Protein AF-A0A1A7ZE57-F1 (afdb_monomer_lite)

pLDDT: mean 94.06, std 9.49, range [44.88, 98.56]

Secondary structure (DSSP, 8-state):
-HHHHHHHHHHHHHHHHHHHHHHHHHHHHHHHHHHHHHHHHHHHHHHHHHHHHHHHHHHHHHHHHHHHHHHHHHHHTTS-TTSHHHHHHHSSTT-

Radius of gyration: 37.64 Å; chains: 1; bounding box: 74×15×98 Å

Foldseek 3Di:
DVVVVVVVVVVVVVVVVVVVVVVVVVVVVVVVVVVVVVVVVVVVVVVVVVVVVVVVVVVVVVVVVVVVLVVQQVVLVPDDCVDPVSCVSCVVSVD

Sequence (95 aa):
LEELKKTKSEAEKSFNEADKNLQACNAEKVNNENRKSELEETINKLKTDHEEAKNKAQENINVLKQQILERDKAICAYADMTKEEARKLCGEAAK

Organism: Nothobranchius furzeri (NCBI:txid105023)

Structure (mmCIF, N/CA/C/O backbone):
data_AF-A0A1A7ZE57-F1
#
_entry.id   AF-A0A1A7ZE57-F1
#
loop_
_atom_site.group_PDB
_atom_site.id
_atom_site.type_symbol
_atom_site.label_atom_id
_atom_site.label_alt_id
_atom_site.label_comp_id
_atom_site.label_asym_id
_atom_site.label_entity_id
_atom_site.label_seq_id
_atom_site.pdbx_PDB_ins_code
_atom_site.Cartn_x
_atom_site.Cartn_y
_atom_site.Cartn_z
_atom_site.occupancy
_atom_site.B_iso_or_equiv
_atom_site.auth_seq_id
_atom_site.auth_comp_id
_atom_site.auth_asym_id
_atom_site.auth_atom_id
_atom_site.pdbx_PDB_model_num
ATOM 1 N N . LEU A 1 1 ? -35.786 -2.420 62.969 1.00 83.62 1 LEU A N 1
ATOM 2 C CA . LEU A 1 1 ? -36.583 -1.981 61.793 1.00 83.62 1 LEU A CA 1
ATOM 3 C C . LEU A 1 1 ? -35.854 -0.895 60.993 1.00 83.62 1 LEU A C 1
ATOM 5 O O . LEU A 1 1 ? -35.768 -1.027 59.782 1.00 83.62 1 LEU A O 1
ATOM 9 N N . GLU A 1 2 ? -35.313 0.136 61.652 1.00 92.56 2 GLU A N 1
ATOM 10 C CA . GLU A 1 2 ? -34.498 1.206 61.035 1.00 92.56 2 GLU A CA 1
ATOM 11 C C . GLU A 1 2 ? -33.245 0.684 60.308 1.00 92.56 2 GLU A C 1
ATOM 13 O O . GLU A 1 2 ? -33.061 0.977 59.131 1.00 92.56 2 GLU A O 1
ATOM 18 N N . GLU A 1 3 ? -32.432 -0.163 60.952 1.00 93.12 3 GLU A N 1
ATOM 19 C CA . GLU A 1 3 ? -31.233 -0.743 60.316 1.00 93.12 3 GLU A CA 1
ATOM 20 C C . GLU A 1 3 ? -31.565 -1.530 59.048 1.00 93.12 3 GLU A C 1
ATOM 22 O O . GLU A 1 3 ? -30.938 -1.331 58.015 1.00 93.12 3 GLU A O 1
ATOM 27 N N . LEU A 1 4 ? -32.616 -2.352 59.088 1.00 93.38 4 LEU A N 1
ATOM 28 C CA . LEU A 1 4 ? -33.059 -3.128 57.929 1.00 93.38 4 LEU A CA 1
ATOM 29 C C . LEU A 1 4 ? -33.459 -2.222 56.749 1.00 93.38 4 LEU A C 1
ATOM 31 O O . LEU A 1 4 ? -33.152 -2.532 55.599 1.00 93.38 4 LEU A O 1
ATOM 35 N N . LYS A 1 5 ? -34.115 -1.084 57.023 1.00 94.12 5 LYS A N 1
ATOM 36 C CA . LYS A 1 5 ? -34.446 -0.081 55.995 1.00 94.12 5 LYS A CA 1
ATOM 37 C C . LYS A 1 5 ? -33.187 0.570 55.418 1.00 94.12 5 LYS A C 1
ATOM 39 O O . LYS A 1 5 ? -33.115 0.760 54.205 1.00 94.12 5 LYS A O 1
ATOM 44 N N . LYS A 1 6 ? -32.199 0.879 56.264 1.00 95.50 6 LYS A N 1
ATOM 45 C CA . LYS A 1 6 ? -30.909 1.438 55.839 1.00 95.50 6 LYS A CA 1
ATOM 46 C C . LYS A 1 6 ? -30.157 0.467 54.924 1.00 95.50 6 LYS A C 1
ATOM 48 O O . LYS A 1 6 ? -29.806 0.852 53.813 1.00 95.50 6 LYS A O 1
ATOM 53 N N . THR A 1 7 ? -30.014 -0.796 55.329 1.00 94.94 7 THR A N 1
ATOM 54 C CA . THR A 1 7 ? -29.339 -1.830 54.528 1.00 94.94 7 THR A CA 1
ATOM 55 C C . THR A 1 7 ? -30.026 -2.048 53.184 1.00 94.94 7 THR A C 1
ATOM 57 O O . THR A 1 7 ? -29.355 -2.154 52.162 1.00 94.94 7 THR A O 1
ATOM 60 N N . LYS A 1 8 ? -31.367 -2.057 53.152 1.00 95.19 8 LYS A N 1
ATOM 61 C CA . LYS A 1 8 ? -32.118 -2.138 51.892 1.00 95.19 8 LYS A CA 1
ATOM 62 C C . LYS A 1 8 ? -31.794 -0.964 50.959 1.00 95.19 8 LYS A C 1
ATOM 64 O O . LYS A 1 8 ? -31.520 -1.189 49.786 1.00 95.19 8 LYS A O 1
ATOM 69 N N . SER A 1 9 ? -31.792 0.268 51.475 1.00 95.75 9 SER A N 1
ATOM 70 C CA . SER A 1 9 ? -31.489 1.453 50.661 1.00 95.75 9 SER A CA 1
ATOM 71 C C . SER A 1 9 ? -30.053 1.448 50.132 1.00 95.75 9 SER A C 1
ATOM 73 O O . SER A 1 9 ? -29.815 1.838 48.991 1.00 95.75 9 SER A O 1
ATOM 75 N N . GLU A 1 10 ? -29.093 1.006 50.942 1.00 96.56 10 GLU A N 1
ATOM 76 C CA . GLU A 1 10 ? -27.693 0.878 50.529 1.00 96.56 10 GLU A CA 1
ATOM 77 C C . GLU A 1 10 ? -27.534 -0.190 49.440 1.00 96.56 10 GLU A C 1
ATOM 79 O O . GLU A 1 10 ? -26.920 0.086 48.411 1.00 96.56 10 GLU A O 1
ATOM 84 N N . ALA A 1 11 ? -28.173 -1.353 49.599 1.00 96.31 11 ALA A N 1
ATOM 85 C CA . ALA A 1 11 ? -28.170 -2.410 48.591 1.00 96.31 11 ALA A CA 1
ATOM 86 C C . ALA A 1 11 ? -28.798 -1.955 47.260 1.00 96.31 11 ALA A C 1
ATOM 88 O O . ALA A 1 11 ? -28.242 -2.228 46.199 1.00 96.31 11 ALA A O 1
ATOM 89 N N . GLU A 1 12 ? -29.913 -1.219 47.301 1.00 96.88 12 GLU A N 1
ATOM 90 C CA . GLU A 1 12 ? -30.546 -0.648 46.102 1.00 96.88 12 GLU A CA 1
ATOM 91 C C . GLU A 1 12 ? -29.632 0.363 45.393 1.00 96.88 12 GLU A C 1
ATOM 93 O O . GLU A 1 12 ? -29.546 0.365 44.165 1.00 96.88 12 GLU A O 1
ATOM 98 N N . LYS A 1 13 ? -28.908 1.204 46.144 1.00 97.00 13 LYS A N 1
ATOM 99 C CA . LYS A 1 13 ? -27.932 2.141 45.565 1.00 97.00 13 LYS A CA 1
ATOM 100 C C . LYS A 1 13 ? -26.781 1.403 44.891 1.00 97.00 13 LYS A C 1
ATOM 102 O O . LYS A 1 13 ? -26.491 1.693 43.734 1.00 97.00 13 LYS A O 1
ATOM 107 N N . SER A 1 14 ? -26.174 0.440 45.584 1.00 96.88 14 SER A N 1
ATOM 108 C CA . SER A 1 14 ? -25.074 -0.357 45.034 1.00 96.88 14 SER A CA 1
ATOM 109 C C . SER A 1 14 ? -25.505 -1.159 43.807 1.00 96.88 14 SER A C 1
ATOM 111 O O . SER A 1 14 ? -24.754 -1.233 42.839 1.00 96.88 14 SER A O 1
ATOM 113 N N . PHE A 1 15 ? -26.722 -1.710 43.805 1.00 97.00 15 PHE A N 1
ATOM 114 C CA . PHE A 1 15 ? -27.273 -2.399 42.639 1.00 97.00 15 PHE A CA 1
ATOM 115 C C . PHE A 1 15 ? -27.428 -1.455 41.442 1.00 97.00 15 PHE A C 1
ATOM 117 O O . PHE A 1 15 ? -26.955 -1.764 40.354 1.00 97.00 15 PHE A O 1
ATOM 124 N N . ASN A 1 16 ? -28.028 -0.280 41.646 1.00 97.19 16 ASN A N 1
ATOM 125 C CA . ASN A 1 16 ? -28.218 0.702 40.575 1.00 97.19 16 ASN A CA 1
ATOM 126 C C . ASN A 1 16 ? -26.888 1.236 40.023 1.00 97.19 16 ASN A C 1
ATOM 128 O O . ASN A 1 16 ? -26.787 1.554 38.841 1.00 97.19 16 ASN A O 1
ATOM 132 N N . GLU A 1 17 ? -25.869 1.364 40.870 1.00 97.62 17 GLU A N 1
ATOM 133 C CA . GLU A 1 17 ? -24.524 1.751 40.446 1.00 97.62 17 GLU A CA 1
ATOM 134 C C . GLU A 1 17 ? -23.848 0.638 39.634 1.00 97.62 17 GLU A C 1
ATOM 136 O O . GLU A 1 17 ? -23.307 0.903 38.560 1.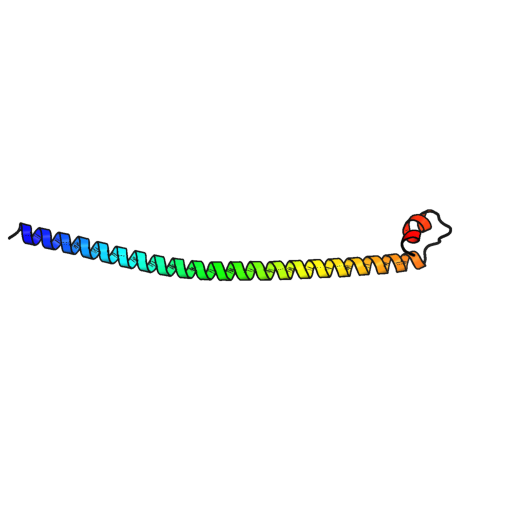00 97.62 17 GLU A O 1
ATOM 141 N N . ALA A 1 18 ? -23.950 -0.615 40.086 1.00 97.56 18 ALA A N 1
ATOM 142 C CA . ALA A 1 18 ? -23.445 -1.768 39.349 1.00 97.56 18 ALA A CA 1
ATOM 143 C C . ALA A 1 18 ? -24.134 -1.931 37.983 1.00 97.56 18 ALA A C 1
ATOM 145 O O . ALA A 1 18 ? -23.452 -2.177 36.989 1.00 97.56 18 ALA A O 1
ATOM 146 N N . ASP A 1 19 ? -25.455 -1.740 37.912 1.00 97.75 19 ASP A N 1
ATOM 147 C CA . ASP A 1 19 ? -26.219 -1.811 36.662 1.00 97.75 19 ASP A CA 1
ATOM 148 C C . ASP A 1 19 ? -25.778 -0.728 35.665 1.00 97.75 19 ASP A C 1
ATOM 150 O O . ASP A 1 19 ? -25.495 -1.025 34.504 1.00 97.75 19 ASP A O 1
ATOM 154 N N . LYS A 1 20 ? -25.592 0.517 36.126 1.00 97.88 20 LYS A N 1
ATOM 155 C CA . LYS A 1 20 ? -25.056 1.605 35.287 1.00 97.88 20 LYS A CA 1
ATOM 156 C C . LYS A 1 20 ? -23.654 1.302 34.766 1.00 97.88 20 LYS A C 1
ATOM 158 O O . LYS A 1 20 ? -23.379 1.522 33.588 1.00 97.88 20 LYS A O 1
ATOM 163 N N . ASN A 1 21 ? -22.779 0.780 35.622 1.00 97.81 21 ASN A N 1
ATOM 164 C CA . ASN A 1 21 ? -21.418 0.417 35.229 1.00 97.81 21 ASN A CA 1
ATOM 165 C C . ASN A 1 21 ? -21.417 -0.729 34.207 1.00 97.81 21 ASN A C 1
ATOM 167 O O . ASN A 1 21 ? -20.646 -0.700 33.248 1.00 97.81 21 ASN A O 1
ATOM 171 N N . LEU A 1 22 ? -22.311 -1.709 34.365 1.00 97.88 22 LEU A N 1
ATOM 172 C CA . LEU A 1 22 ? -22.472 -2.804 33.412 1.00 97.88 22 LEU A CA 1
ATOM 173 C C . LEU A 1 22 ? -22.985 -2.302 32.055 1.00 97.88 22 LEU A C 1
ATOM 175 O O . LEU A 1 22 ? -22.466 -2.707 31.015 1.00 97.88 22 LEU A O 1
ATOM 179 N N . GLN A 1 23 ? -23.964 -1.393 32.051 1.00 97.88 23 GLN A N 1
ATOM 180 C CA . GLN A 1 23 ? -24.459 -0.763 30.824 1.00 97.88 23 GLN A CA 1
ATOM 181 C C . GLN A 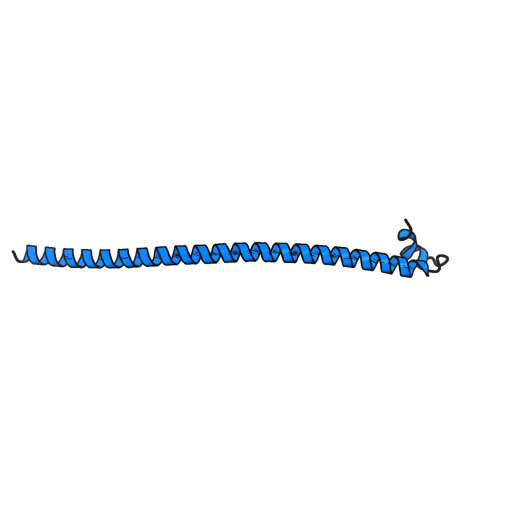1 23 ? -23.353 0.018 30.102 1.00 97.88 23 GLN A C 1
ATOM 183 O O . GLN A 1 23 ? -23.187 -0.145 28.893 1.00 97.88 23 GLN A O 1
ATOM 188 N N . ALA A 1 24 ? -22.558 0.806 30.835 1.00 98.06 24 ALA A N 1
ATOM 189 C CA . ALA A 1 24 ? -21.425 1.538 30.274 1.00 98.06 24 ALA A CA 1
ATOM 190 C C . ALA A 1 24 ? -20.364 0.593 29.684 1.00 98.06 24 ALA A C 1
ATOM 192 O O . ALA A 1 24 ? -19.949 0.772 28.541 1.00 98.06 24 ALA A O 1
ATOM 193 N N . CYS A 1 25 ? -19.993 -0.465 30.413 1.00 98.06 25 CYS A N 1
ATOM 194 C CA . CYS A 1 25 ? -19.037 -1.471 29.945 1.00 98.06 25 CYS A CA 1
ATOM 195 C C . CYS A 1 25 ? -19.510 -2.164 28.657 1.00 98.06 25 CYS A C 1
ATOM 197 O O . CYS A 1 25 ? -18.737 -2.330 27.713 1.00 98.06 25 CYS A O 1
ATOM 199 N N . ASN A 1 26 ? -20.793 -2.524 28.579 1.00 98.06 26 ASN A N 1
ATOM 200 C CA . ASN A 1 26 ? -21.361 -3.134 27.378 1.00 98.06 26 ASN A CA 1
ATOM 201 C C . ASN A 1 26 ? -21.370 -2.165 26.186 1.00 98.06 26 ASN A C 1
ATOM 203 O O . ASN A 1 26 ? -21.052 -2.574 25.070 1.00 98.06 26 ASN A O 1
ATOM 207 N N . ALA A 1 27 ? -21.680 -0.885 26.412 1.00 98.12 27 ALA A N 1
ATOM 208 C CA . ALA A 1 27 ? -21.618 0.134 25.367 1.00 98.12 27 ALA A CA 1
ATOM 209 C C . ALA A 1 27 ? -20.181 0.341 24.853 1.00 98.12 27 ALA A C 1
ATOM 211 O O . ALA A 1 27 ? -19.956 0.388 23.643 1.00 98.12 27 ALA A O 1
ATOM 212 N N . GLU A 1 28 ? -19.195 0.395 25.754 1.00 98.19 28 GLU A N 1
ATOM 213 C CA . GLU A 1 28 ? -17.778 0.477 25.386 1.00 98.19 28 GLU A CA 1
ATOM 214 C C . GLU A 1 28 ? -17.306 -0.758 24.620 1.00 98.19 28 GLU A C 1
ATOM 216 O O . GLU A 1 28 ? -16.574 -0.626 23.638 1.00 98.19 28 GLU A O 1
ATOM 221 N N . LYS A 1 29 ? -17.748 -1.954 25.023 1.00 97.94 29 LYS A N 1
ATOM 222 C CA . LYS A 1 29 ? -17.443 -3.197 24.310 1.00 97.94 29 LYS A CA 1
ATOM 223 C C . LYS A 1 29 ? -17.927 -3.134 22.861 1.00 97.94 29 LYS A C 1
ATOM 225 O O . LYS A 1 29 ? -17.122 -3.361 21.963 1.00 97.94 29 LYS A O 1
ATOM 230 N N . VAL A 1 30 ? -19.191 -2.770 22.636 1.00 98.00 30 VAL A N 1
ATOM 231 C CA . VAL A 1 30 ? -19.759 -2.637 21.280 1.00 98.00 30 VAL A CA 1
ATOM 232 C C . VAL A 1 30 ? -18.996 -1.588 20.468 1.00 98.00 30 VAL A C 1
ATOM 234 O O . VAL A 1 30 ? -18.649 -1.824 19.314 1.00 98.00 30 VAL A O 1
ATOM 237 N N . ASN A 1 31 ? -18.670 -0.444 21.074 1.00 98.12 31 ASN A N 1
ATOM 238 C CA . ASN A 1 31 ? -17.889 0.594 20.404 1.00 98.12 31 ASN A CA 1
ATOM 239 C C . ASN A 1 31 ? -16.487 0.100 19.998 1.00 98.12 31 ASN A C 1
ATOM 241 O O . ASN A 1 31 ? -16.022 0.372 18.893 1.00 98.12 31 ASN A O 1
ATOM 245 N N . ASN A 1 32 ? -15.815 -0.653 20.870 1.00 98.31 32 ASN A N 1
ATOM 246 C CA . ASN A 1 32 ? -14.503 -1.224 20.576 1.00 98.31 32 ASN A CA 1
ATOM 247 C C . ASN A 1 32 ? -14.571 -2.311 19.495 1.00 98.31 32 ASN A C 1
ATOM 249 O O . ASN A 1 32 ? -13.674 -2.379 18.656 1.00 98.31 32 ASN A O 1
ATOM 253 N N . GLU A 1 33 ? -15.623 -3.131 19.480 1.00 98.00 33 GLU A N 1
ATOM 254 C CA . GLU A 1 33 ? -15.860 -4.124 18.425 1.00 98.00 33 GLU A CA 1
ATOM 255 C C . GLU A 1 33 ? -16.074 -3.451 17.061 1.00 98.00 33 GLU A C 1
ATOM 257 O O . GLU A 1 33 ? -15.443 -3.849 16.081 1.00 98.00 33 GLU A O 1
ATOM 262 N N . ASN A 1 34 ? -16.855 -2.368 17.009 1.00 97.81 34 ASN A N 1
ATOM 263 C CA . ASN A 1 34 ? -17.048 -1.588 15.784 1.00 97.81 34 ASN A CA 1
ATOM 264 C C . ASN A 1 34 ? -15.731 -0.971 15.291 1.00 97.81 34 ASN A C 1
ATOM 266 O O . ASN A 1 34 ? -15.346 -1.166 14.140 1.00 97.81 34 ASN A O 1
ATOM 270 N N . ARG A 1 35 ? -14.982 -0.305 16.181 1.00 98.12 35 ARG A N 1
ATOM 271 C CA . ARG A 1 35 ? -13.674 0.286 15.840 1.00 98.12 35 ARG A CA 1
ATOM 272 C C . ARG A 1 35 ? -12.672 -0.759 15.365 1.00 98.12 35 ARG A C 1
ATOM 274 O O . ARG A 1 35 ? -11.859 -0.478 14.489 1.00 98.12 35 ARG A O 1
ATOM 281 N N . LYS A 1 36 ? -12.706 -1.963 15.940 1.00 98.19 36 LYS A N 1
ATOM 282 C CA . LYS A 1 36 ? -11.874 -3.078 15.487 1.00 98.19 36 LYS A CA 1
ATOM 283 C C . LYS A 1 36 ? -12.220 -3.460 14.045 1.00 98.19 36 LYS A C 1
ATOM 285 O O . LYS A 1 36 ? -11.301 -3.579 13.242 1.00 98.19 36 LYS A O 1
ATOM 290 N N . SER A 1 37 ? -13.507 -3.591 13.717 1.00 97.75 37 SER A N 1
ATOM 291 C CA . SER A 1 37 ? -13.957 -3.893 12.350 1.00 97.75 37 SER A CA 1
ATOM 292 C C . SER A 1 37 ? -13.500 -2.825 11.350 1.00 97.75 37 SER A C 1
ATOM 294 O O . SER A 1 37 ? -12.916 -3.151 10.321 1.00 97.75 37 SER A O 1
ATOM 296 N N . GLU A 1 38 ? -13.678 -1.542 11.680 1.00 97.94 38 GLU A N 1
ATOM 297 C CA . GLU A 1 38 ? -13.243 -0.419 10.833 1.00 97.94 38 GLU A CA 1
ATOM 298 C C . GLU A 1 38 ? -11.722 -0.420 10.592 1.00 97.94 38 GLU A C 1
ATOM 300 O O . GLU A 1 38 ? -11.241 -0.163 9.482 1.00 97.94 38 GLU A O 1
ATOM 305 N N . LEU A 1 39 ? -10.939 -0.728 11.632 1.00 98.38 39 LEU A N 1
ATOM 306 C CA . LEU A 1 39 ? -9.485 -0.839 11.524 1.00 98.38 39 LEU A CA 1
ATOM 307 C C . LEU A 1 39 ? -9.065 -2.036 10.667 1.00 98.38 39 LEU A C 1
ATOM 309 O O . LEU A 1 39 ? -8.145 -1.905 9.861 1.00 98.38 39 LEU A O 1
ATOM 313 N N . GLU A 1 40 ? -9.726 -3.185 10.808 1.00 98.31 40 GLU A N 1
ATOM 314 C CA . GLU A 1 40 ? -9.463 -4.372 9.988 1.00 98.31 40 GLU A CA 1
ATOM 315 C C . GLU A 1 40 ? -9.746 -4.100 8.503 1.00 98.31 40 GLU A C 1
ATOM 317 O O . GLU A 1 40 ? -8.908 -4.411 7.652 1.00 98.31 40 GLU A O 1
ATOM 322 N N . GLU A 1 41 ? -10.863 -3.440 8.186 1.00 97.94 41 GLU A N 1
ATOM 323 C CA . GLU A 1 41 ? -11.180 -2.995 6.823 1.00 97.94 41 GLU A CA 1
ATOM 324 C C . GLU A 1 41 ? -10.124 -2.029 6.274 1.00 97.94 41 GLU A C 1
ATOM 326 O O . GLU A 1 41 ? -9.623 -2.212 5.159 1.00 97.94 41 GLU A O 1
ATOM 331 N N . THR A 1 42 ? -9.720 -1.042 7.076 1.00 98.31 42 THR A N 1
ATOM 332 C CA . THR A 1 42 ? -8.693 -0.063 6.691 1.00 98.31 42 THR A CA 1
ATOM 333 C C . THR A 1 42 ? -7.351 -0.738 6.406 1.00 98.31 42 THR A C 1
ATOM 335 O O . THR A 1 42 ? -6.697 -0.429 5.408 1.00 98.31 42 THR A O 1
ATOM 338 N N . ILE A 1 43 ? -6.939 -1.694 7.244 1.00 98.44 43 ILE A N 1
ATOM 339 C CA . ILE A 1 43 ? -5.694 -2.450 7.060 1.00 98.44 43 ILE A CA 1
ATOM 340 C C . ILE A 1 43 ? -5.755 -3.296 5.786 1.00 98.44 43 ILE A C 1
ATOM 342 O O . ILE A 1 43 ? -4.776 -3.350 5.040 1.00 98.44 43 ILE A O 1
ATOM 346 N N . ASN A 1 44 ? -6.883 -3.955 5.521 1.00 98.25 44 ASN A N 1
ATOM 347 C CA . ASN A 1 44 ? -7.046 -4.778 4.323 1.00 98.25 44 ASN A CA 1
ATOM 348 C C . ASN A 1 44 ? -6.996 -3.937 3.047 1.00 98.25 44 ASN A C 1
ATOM 350 O O . ASN A 1 44 ? -6.324 -4.317 2.083 1.00 98.25 44 ASN A O 1
ATOM 354 N N . LYS A 1 45 ? -7.631 -2.762 3.068 1.00 98.19 45 LYS A N 1
ATOM 355 C CA . LYS A 1 45 ? -7.540 -1.801 1.971 1.00 98.19 45 LYS A CA 1
ATOM 356 C C . LYS A 1 45 ? -6.101 -1.336 1.762 1.00 98.19 45 LYS A C 1
ATOM 358 O O . LYS A 1 45 ? -5.588 -1.450 0.657 1.00 98.19 45 LYS A O 1
ATOM 363 N N . LEU A 1 46 ? -5.412 -0.922 2.827 1.00 98.50 46 LEU A N 1
ATOM 364 C CA . LEU A 1 46 ? -4.025 -0.459 2.742 1.00 98.50 46 LEU A CA 1
ATOM 365 C C . LEU A 1 46 ? -3.085 -1.523 2.152 1.00 98.50 46 LEU A C 1
ATOM 367 O O . LEU A 1 46 ? -2.221 -1.201 1.341 1.00 98.50 46 LEU A O 1
ATOM 371 N N . LYS A 1 47 ? -3.253 -2.794 2.539 1.00 98.19 47 LYS A N 1
ATOM 372 C CA . LYS A 1 47 ? -2.474 -3.910 1.979 1.00 98.19 47 LYS A CA 1
ATOM 373 C C . LYS A 1 47 ? -2.738 -4.104 0.487 1.00 98.19 47 LYS A C 1
ATOM 375 O O . LYS A 1 47 ? -1.793 -4.326 -0.265 1.00 98.19 47 LYS A O 1
ATOM 380 N N . THR A 1 48 ? -4.003 -4.017 0.080 1.00 98.31 48 THR A N 1
ATOM 381 C CA . THR A 1 48 ? -4.412 -4.160 -1.324 1.00 98.31 48 THR A CA 1
ATOM 382 C C . THR A 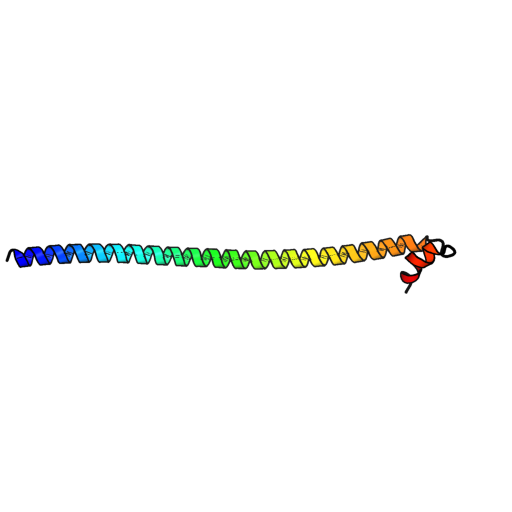1 48 ? -3.833 -3.023 -2.163 1.00 98.31 48 THR A C 1
ATOM 384 O O . THR A 1 48 ? -3.099 -3.283 -3.114 1.00 98.31 48 THR A O 1
ATOM 387 N N . ASP A 1 49 ? -4.049 -1.776 -1.734 1.00 98.38 49 ASP A N 1
ATOM 388 C CA . ASP A 1 49 ? -3.548 -0.575 -2.409 1.00 98.38 49 ASP A CA 1
ATOM 389 C C . ASP A 1 49 ? -2.011 -0.605 -2.536 1.00 98.38 49 ASP A C 1
ATOM 391 O O . ASP A 1 49 ? -1.450 -0.245 -3.573 1.00 98.38 49 ASP A O 1
ATOM 395 N N . HIS A 1 50 ? -1.309 -1.073 -1.496 1.00 98.19 50 HIS A N 1
ATOM 396 C CA . HIS A 1 50 ? 0.148 -1.201 -1.513 1.00 98.19 50 HIS A CA 1
ATOM 397 C C . HIS A 1 50 ? 0.644 -2.238 -2.534 1.00 98.19 50 HIS A C 1
ATOM 399 O O . HIS A 1 50 ? 1.583 -1.952 -3.282 1.00 98.19 50 HIS A O 1
ATOM 405 N N . GLU A 1 51 ? 0.047 -3.433 -2.589 1.00 98.44 51 GLU A N 1
ATOM 406 C CA . GLU A 1 51 ? 0.454 -4.448 -3.572 1.00 98.44 51 GLU A CA 1
ATOM 407 C C . GLU A 1 51 ? 0.115 -4.025 -5.008 1.00 98.44 51 GLU A C 1
ATOM 409 O O . GLU A 1 51 ? 0.933 -4.226 -5.907 1.00 98.44 51 GLU A O 1
ATOM 414 N N . GLU A 1 52 ? -1.023 -3.365 -5.239 1.00 98.44 52 GLU A N 1
ATOM 415 C CA . GLU A 1 52 ? -1.347 -2.788 -6.549 1.00 98.44 52 GLU A CA 1
ATOM 416 C C . GLU A 1 52 ? -0.320 -1.733 -6.978 1.00 98.44 52 GLU A C 1
ATOM 418 O O . GLU A 1 52 ? 0.210 -1.789 -8.093 1.00 98.44 52 GLU A O 1
ATOM 423 N N . ALA A 1 53 ? 0.023 -0.800 -6.083 1.00 98.50 53 ALA A N 1
ATOM 424 C CA . ALA A 1 53 ? 1.016 0.236 -6.355 1.00 98.50 53 ALA A CA 1
ATOM 425 C C . ALA A 1 53 ? 2.400 -0.359 -6.657 1.00 98.50 53 ALA A C 1
ATOM 427 O O . ALA A 1 53 ? 3.071 0.064 -7.603 1.00 98.50 53 ALA A O 1
ATOM 428 N N . LYS A 1 54 ? 2.816 -1.370 -5.890 1.00 98.50 54 LYS A N 1
ATOM 429 C CA . LYS A 1 54 ? 4.078 -2.091 -6.090 1.00 98.50 54 LYS A CA 1
ATOM 430 C C . LYS A 1 54 ? 4.114 -2.815 -7.436 1.00 98.50 54 LYS A C 1
ATOM 432 O O . L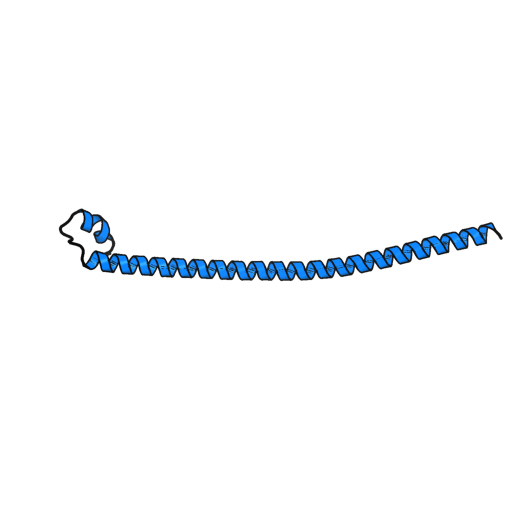YS A 1 54 ? 5.099 -2.683 -8.163 1.00 98.50 54 LYS A O 1
ATOM 437 N N . ASN A 1 55 ? 3.051 -3.534 -7.792 1.00 98.50 55 ASN A N 1
ATOM 438 C CA . ASN A 1 55 ? 2.965 -4.239 -9.072 1.00 98.50 55 ASN A CA 1
ATOM 439 C C . ASN A 1 55 ? 3.030 -3.259 -10.248 1.00 98.50 55 ASN A C 1
ATOM 441 O O . ASN A 1 55 ? 3.820 -3.456 -11.171 1.00 98.50 55 ASN A O 1
ATOM 445 N N . LYS A 1 56 ? 2.291 -2.147 -10.165 1.00 98.50 56 LYS A N 1
ATOM 446 C CA . LYS A 1 56 ? 2.320 -1.088 -11.180 1.00 98.50 56 LYS A CA 1
ATOM 447 C C . LYS A 1 56 ? 3.698 -0.439 -11.308 1.00 98.50 56 LYS A C 1
ATOM 449 O O . LYS A 1 56 ? 4.166 -0.181 -12.415 1.00 98.50 56 LYS A O 1
ATOM 454 N N . ALA A 1 57 ? 4.378 -0.184 -10.191 1.00 98.56 57 ALA A N 1
ATOM 455 C CA . ALA A 1 57 ? 5.741 0.338 -10.213 1.00 98.56 57 ALA A CA 1
ATOM 456 C C . ALA A 1 57 ? 6.709 -0.648 -10.889 1.00 98.56 57 ALA A C 1
ATOM 458 O O . ALA A 1 57 ? 7.537 -0.236 -11.702 1.00 98.56 57 ALA A O 1
ATOM 459 N N . GLN A 1 58 ? 6.578 -1.946 -10.605 1.00 98.44 58 GLN A N 1
ATOM 460 C CA . GLN A 1 58 ? 7.415 -2.983 -11.204 1.00 98.44 58 GLN A CA 1
ATOM 461 C C . GLN A 1 58 ? 7.181 -3.130 -12.714 1.00 98.44 58 GLN A C 1
ATOM 463 O O . GLN A 1 58 ? 8.143 -3.276 -13.471 1.00 98.44 58 GLN A O 1
ATOM 468 N N . GLU A 1 59 ? 5.926 -3.055 -13.157 1.00 98.44 59 GLU A N 1
ATOM 469 C CA . GLU A 1 59 ? 5.563 -3.034 -14.575 1.00 98.44 59 GLU A CA 1
ATOM 470 C C . GLU A 1 59 ? 6.180 -1.822 -15.281 1.00 98.44 59 GLU A C 1
ATOM 472 O O . GLU A 1 59 ? 6.896 -1.983 -16.270 1.00 98.44 59 GLU A O 1
ATOM 477 N N . ASN A 1 60 ? 6.011 -0.622 -14.716 1.00 98.44 60 ASN A N 1
ATOM 478 C CA . ASN A 1 60 ? 6.586 0.605 -15.268 1.00 98.44 60 ASN A CA 1
ATOM 479 C C . ASN A 1 60 ? 8.114 0.533 -15.377 1.00 98.44 60 ASN A C 1
ATOM 481 O O . ASN A 1 60 ? 8.678 0.934 -16.393 1.00 98.44 60 ASN A O 1
ATOM 485 N N . ILE A 1 61 ? 8.799 -0.007 -14.362 1.00 98.50 61 ILE A N 1
ATOM 486 C CA . ILE A 1 61 ? 10.254 -0.219 -14.408 1.00 98.50 61 ILE A CA 1
ATOM 487 C C . ILE A 1 61 ? 10.631 -1.140 -15.571 1.00 98.50 61 ILE A C 1
ATOM 489 O O . ILE A 1 61 ? 11.604 -0.869 -16.274 1.00 98.50 61 ILE A O 1
ATOM 493 N N . ASN A 1 62 ? 9.881 -2.220 -15.792 1.00 98.06 62 ASN A N 1
ATOM 494 C CA . ASN A 1 62 ? 10.165 -3.159 -16.875 1.00 98.06 62 ASN A CA 1
ATOM 495 C C . ASN A 1 62 ? 9.933 -2.525 -18.251 1.00 98.06 62 ASN A C 1
ATOM 497 O O . ASN A 1 62 ? 10.774 -2.684 -19.135 1.00 98.06 62 ASN A O 1
ATOM 501 N N . VAL A 1 63 ? 8.853 -1.756 -18.411 1.00 98.44 63 VAL A N 1
ATOM 502 C CA . VAL A 1 63 ? 8.579 -0.992 -19.637 1.00 98.44 63 VAL A CA 1
ATOM 503 C C . VAL A 1 63 ? 9.702 0.009 -19.913 1.00 98.44 63 VAL A C 1
ATOM 505 O O . VAL A 1 63 ? 10.248 0.029 -21.014 1.00 98.44 63 VAL A O 1
ATOM 508 N N . LEU A 1 64 ? 10.117 0.786 -18.909 1.00 98.44 64 LEU A N 1
ATOM 509 C CA . LEU A 1 64 ? 11.200 1.763 -19.054 1.00 98.44 64 LEU A CA 1
ATOM 510 C C . LEU A 1 64 ? 12.535 1.099 -19.408 1.00 98.44 64 LEU A C 1
ATOM 512 O O . LEU A 1 64 ? 13.267 1.609 -20.253 1.00 98.44 64 LEU A O 1
ATOM 516 N N . LYS A 1 65 ? 12.849 -0.056 -18.808 1.00 97.62 65 LYS A N 1
ATOM 517 C CA . LYS A 1 65 ? 14.044 -0.835 -19.164 1.00 97.62 65 LYS A CA 1
ATOM 518 C C . LYS A 1 65 ? 14.031 -1.258 -20.633 1.00 97.62 65 LYS A C 1
ATOM 520 O O . LYS A 1 65 ? 15.064 -1.148 -21.286 1.00 97.62 65 LYS A O 1
ATOM 525 N N . GLN A 1 66 ? 12.886 -1.709 -21.152 1.00 97.06 66 GLN A N 1
ATOM 526 C CA . GLN A 1 66 ? 12.764 -2.073 -22.567 1.00 97.06 66 GLN A CA 1
ATOM 527 C C . GLN A 1 66 ? 12.918 -0.858 -23.480 1.00 97.06 66 GLN A C 1
ATOM 529 O O . GLN A 1 66 ? 13.701 -0.910 -24.420 1.00 97.06 66 GLN A O 1
ATOM 534 N N . GLN A 1 67 ? 12.273 0.263 -23.156 1.00 97.19 67 GLN A N 1
ATOM 535 C CA . GLN A 1 67 ? 12.415 1.500 -23.929 1.00 97.19 67 GLN A CA 1
ATOM 536 C C . GLN A 1 67 ? 13.864 2.002 -23.969 1.00 97.19 67 GLN A C 1
ATOM 538 O O . GLN A 1 67 ? 14.337 2.439 -25.017 1.00 97.19 67 GLN A O 1
ATOM 543 N N . ILE A 1 68 ? 14.583 1.931 -22.843 1.00 95.88 68 ILE A N 1
ATOM 544 C CA . ILE A 1 68 ? 16.010 2.274 -22.784 1.00 95.88 68 ILE A CA 1
ATOM 545 C C . ILE A 1 68 ? 16.811 1.333 -23.683 1.00 95.88 68 ILE A C 1
ATOM 547 O O . ILE A 1 68 ? 17.581 1.809 -24.508 1.00 95.88 68 ILE A O 1
ATOM 551 N N . LEU A 1 69 ? 16.586 0.021 -23.584 1.00 93.44 69 LEU A N 1
ATOM 552 C CA . LEU A 1 69 ? 17.290 -0.962 -24.405 1.00 93.44 69 LEU A CA 1
ATOM 553 C C . LEU A 1 69 ? 17.042 -0.750 -25.906 1.00 93.44 69 LEU A C 1
ATOM 555 O O . LEU A 1 69 ? 17.979 -0.791 -26.700 1.00 93.44 69 LEU A O 1
ATOM 559 N N . GLU A 1 70 ? 15.793 -0.523 -26.307 1.00 95.06 70 GLU A N 1
ATOM 560 C CA . GLU A 1 70 ? 15.424 -0.249 -27.698 1.00 95.06 70 GLU A CA 1
ATOM 561 C C . GLU A 1 70 ? 16.056 1.046 -28.205 1.00 95.06 70 GLU A C 1
ATOM 563 O O . GLU A 1 70 ? 16.606 1.077 -29.308 1.00 95.06 70 GLU A O 1
ATOM 568 N N . ARG A 1 71 ? 16.036 2.103 -27.387 1.00 95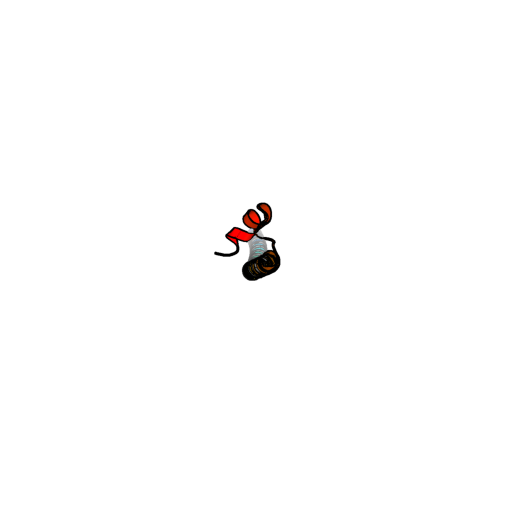.31 71 ARG A N 1
ATOM 569 C CA . ARG A 1 71 ? 16.687 3.374 -27.709 1.00 95.31 71 ARG A CA 1
ATOM 570 C C . ARG A 1 71 ? 18.194 3.199 -27.867 1.00 95.31 71 ARG A C 1
ATOM 572 O O . ARG A 1 71 ? 18.759 3.706 -28.831 1.00 95.31 71 ARG A O 1
ATOM 579 N N . ASP A 1 72 ? 18.839 2.492 -26.949 1.00 93.19 72 ASP A N 1
ATOM 580 C CA . ASP A 1 72 ? 20.285 2.285 -26.976 1.00 93.19 72 ASP A CA 1
ATOM 581 C C . ASP A 1 72 ? 20.679 1.451 -28.211 1.00 93.19 72 ASP A C 1
ATOM 583 O O . ASP A 1 72 ? 21.615 1.817 -28.922 1.00 93.19 72 ASP A O 1
ATOM 587 N N . LYS A 1 73 ? 19.892 0.424 -28.573 1.00 91.06 73 LYS A N 1
ATOM 588 C CA . LYS A 1 73 ? 20.041 -0.305 -29.848 1.00 91.06 73 LYS A CA 1
ATOM 589 C C . LYS A 1 73 ? 19.898 0.611 -31.062 1.00 91.06 73 LYS A C 1
ATOM 591 O O . LYS A 1 73 ? 20.713 0.536 -31.980 1.00 91.06 73 LYS A O 1
ATOM 596 N N . ALA A 1 74 ? 18.884 1.476 -31.069 1.00 94.31 74 ALA A N 1
ATOM 597 C CA . ALA A 1 74 ? 18.658 2.414 -32.163 1.00 94.31 74 ALA A CA 1
ATOM 598 C C . ALA A 1 74 ? 19.822 3.404 -32.316 1.00 94.31 74 ALA A C 1
ATOM 600 O O . ALA A 1 74 ? 20.241 3.667 -33.436 1.00 94.31 74 ALA A O 1
ATOM 601 N N . ILE A 1 75 ? 20.382 3.909 -31.213 1.00 92.94 75 ILE A N 1
ATOM 602 C CA . ILE A 1 75 ? 21.567 4.781 -31.229 1.00 92.94 75 ILE A CA 1
ATOM 603 C C . ILE A 1 75 ? 22.782 4.017 -31.765 1.00 92.94 75 ILE A C 1
ATOM 605 O O . ILE A 1 75 ? 23.478 4.500 -32.659 1.00 92.94 75 ILE A O 1
ATOM 609 N N . CYS A 1 76 ? 23.013 2.806 -31.260 1.00 93.25 76 CYS A N 1
ATOM 610 C CA . CYS A 1 76 ? 24.146 1.979 -31.655 1.00 93.25 76 CYS A CA 1
ATOM 611 C C . CYS A 1 76 ? 24.114 1.555 -33.130 1.00 93.25 76 CYS A C 1
ATOM 613 O O . CYS A 1 76 ? 25.174 1.368 -33.721 1.00 93.25 76 CYS A O 1
ATOM 615 N N . ALA A 1 77 ? 22.935 1.480 -33.757 1.00 92.44 77 ALA A N 1
ATOM 616 C CA . ALA A 1 77 ? 22.806 1.222 -35.193 1.00 92.44 77 ALA A CA 1
ATOM 617 C C . ALA A 1 77 ? 23.480 2.294 -36.074 1.00 92.44 77 ALA A C 1
ATOM 619 O O . ALA A 1 77 ? 23.832 2.011 -37.217 1.00 92.44 77 ALA A O 1
ATOM 620 N N . TYR A 1 78 ? 23.685 3.504 -35.546 1.00 93.44 78 TYR A N 1
ATOM 621 C CA . TYR A 1 78 ? 24.355 4.606 -36.242 1.00 93.44 78 TYR A CA 1
ATOM 622 C C . TYR A 1 78 ? 25.794 4.843 -35.761 1.00 93.44 78 TYR A C 1
ATOM 624 O O . TYR A 1 78 ? 26.445 5.784 -36.219 1.00 93.44 78 TYR A O 1
ATOM 632 N N . ALA A 1 79 ? 26.304 4.030 -34.833 1.00 93.19 79 ALA A N 1
ATOM 633 C CA . ALA A 1 79 ? 27.635 4.218 -34.275 1.00 93.19 79 ALA A CA 1
ATOM 634 C C . ALA A 1 79 ? 28.732 3.766 -35.257 1.00 93.19 79 ALA A C 1
ATOM 636 O O . ALA A 1 79 ? 28.665 2.689 -35.850 1.00 93.19 79 ALA A O 1
ATOM 637 N N . ASP A 1 80 ? 29.787 4.573 -35.395 1.00 93.94 80 ASP A N 1
ATOM 638 C CA . ASP A 1 80 ? 30.975 4.202 -36.166 1.00 93.94 80 ASP A CA 1
ATOM 639 C C . ASP A 1 80 ? 31.798 3.157 -35.400 1.00 93.94 80 ASP A C 1
ATOM 641 O O . ASP A 1 80 ? 32.642 3.483 -34.563 1.00 93.94 80 ASP A O 1
ATOM 645 N N . MET A 1 81 ? 31.573 1.883 -35.721 1.00 91.94 81 MET A N 1
ATOM 646 C CA . MET A 1 81 ? 32.238 0.748 -35.076 1.00 91.94 81 MET A CA 1
ATOM 647 C C . MET A 1 81 ? 33.747 0.659 -35.367 1.00 91.94 81 MET A C 1
ATOM 649 O O . MET A 1 81 ? 34.429 -0.198 -34.804 1.00 91.94 81 MET A O 1
ATOM 653 N N . THR A 1 82 ? 34.318 1.538 -36.198 1.00 92.38 82 THR A N 1
ATOM 654 C CA . THR A 1 82 ? 35.781 1.658 -36.313 1.00 92.38 82 THR A CA 1
ATOM 655 C C . THR A 1 82 ? 36.384 2.394 -35.110 1.00 92.38 82 THR A C 1
ATOM 657 O O . THR A 1 82 ? 37.536 2.141 -34.738 1.00 92.38 82 THR A O 1
ATOM 660 N N . LYS A 1 83 ? 35.591 3.227 -34.418 1.00 94.12 83 LYS A N 1
ATOM 661 C CA . LYS A 1 83 ? 35.983 3.901 -33.175 1.00 94.12 83 LYS A CA 1
ATOM 662 C C . LYS A 1 83 ? 35.969 2.922 -32.008 1.00 94.12 83 LYS A C 1
ATOM 664 O O . LYS A 1 83 ? 35.035 2.147 -31.814 1.00 94.12 83 LYS A O 1
ATOM 669 N N . GLU A 1 84 ? 37.027 2.961 -31.206 1.00 92.81 84 GLU A N 1
ATOM 670 C CA . GLU A 1 84 ? 37.168 2.079 -30.045 1.00 92.81 84 GLU A CA 1
ATOM 671 C C . GLU A 1 84 ? 36.073 2.315 -28.994 1.00 92.81 84 GLU A C 1
ATOM 673 O O . GLU A 1 84 ? 35.542 1.362 -28.432 1.00 92.81 84 GLU A O 1
ATOM 678 N N . GLU A 1 85 ? 35.687 3.570 -28.772 1.00 88.44 85 GLU A N 1
ATOM 679 C CA . GLU A 1 85 ? 34.638 3.947 -27.816 1.00 88.44 85 GLU A CA 1
ATOM 680 C C . GLU A 1 85 ? 33.260 3.424 -28.238 1.00 88.44 85 GLU A C 1
ATOM 682 O O . GLU A 1 85 ? 32.542 2.854 -27.418 1.00 88.44 85 GLU A O 1
ATOM 687 N N . ALA A 1 86 ? 32.926 3.518 -29.529 1.00 90.69 86 ALA A N 1
ATOM 688 C CA . ALA A 1 86 ? 31.707 2.931 -30.079 1.00 90.69 86 ALA A CA 1
ATOM 689 C C . ALA A 1 86 ? 31.701 1.405 -29.915 1.00 90.69 86 ALA A C 1
ATOM 691 O O . ALA A 1 86 ? 30.707 0.838 -29.472 1.00 90.69 86 ALA A O 1
ATOM 692 N N . ARG A 1 87 ? 32.829 0.727 -30.175 1.00 90.25 87 ARG A N 1
ATOM 693 C CA . ARG A 1 87 ? 32.942 -0.721 -29.925 1.00 90.25 87 ARG A CA 1
ATOM 694 C C . ARG A 1 87 ? 32.759 -1.086 -28.455 1.00 90.25 87 ARG A C 1
ATOM 696 O O . ARG A 1 87 ? 32.123 -2.096 -28.178 1.00 90.25 87 ARG A O 1
ATOM 703 N N . LYS A 1 88 ? 33.281 -0.283 -27.526 1.00 89.94 88 LYS A N 1
ATOM 704 C CA . LYS A 1 88 ? 33.126 -0.507 -26.080 1.00 89.94 88 LYS A CA 1
ATOM 705 C C . LYS A 1 88 ? 31.679 -0.336 -25.614 1.00 89.94 88 LYS A C 1
ATOM 707 O O . LYS A 1 88 ? 31.213 -1.140 -24.822 1.00 89.94 88 LYS A O 1
ATOM 712 N N . LEU A 1 89 ? 30.977 0.687 -26.101 1.00 88.25 89 LEU A N 1
ATOM 713 C CA . LEU A 1 89 ? 29.622 1.020 -25.643 1.00 88.25 89 LEU A CA 1
ATOM 714 C C . LEU A 1 89 ? 28.520 0.244 -26.380 1.00 88.25 89 LEU A C 1
ATOM 716 O O . LEU A 1 89 ? 27.509 -0.104 -25.783 1.00 88.25 89 LEU A O 1
ATOM 720 N N . CYS A 1 90 ? 28.718 -0.040 -27.668 1.00 90.75 90 CYS A N 1
ATOM 721 C CA . CYS A 1 90 ? 27.713 -0.648 -28.543 1.00 90.75 90 CYS A CA 1
ATOM 722 C C . CYS A 1 90 ? 28.053 -2.075 -28.993 1.00 90.75 90 CYS A C 1
ATOM 724 O O . CYS A 1 90 ? 27.186 -2.770 -29.517 1.00 90.75 90 CYS A O 1
ATOM 726 N N . GLY A 1 91 ? 29.293 -2.542 -28.806 1.00 77.56 91 GLY A N 1
ATOM 727 C CA . GLY A 1 91 ? 29.720 -3.879 -29.239 1.00 77.56 91 GLY A CA 1
ATOM 728 C C . GLY A 1 91 ? 29.117 -5.025 -28.424 1.00 77.56 91 GLY A C 1
ATOM 729 O O . GLY A 1 91 ? 28.985 -6.131 -28.941 1.00 77.56 91 GLY A O 1
ATOM 730 N N . GLU A 1 92 ? 28.703 -4.763 -27.183 1.00 64.50 92 GLU A N 1
ATOM 731 C CA . GLU A 1 92 ? 27.969 -5.722 -26.344 1.00 64.50 92 GLU A CA 1
ATOM 732 C C . GLU A 1 92 ? 26.460 -5.718 -26.633 1.00 64.50 92 GLU A C 1
ATOM 734 O O . GLU A 1 92 ? 25.795 -6.721 -26.400 1.00 64.50 92 GLU A O 1
ATOM 739 N N . ALA A 1 93 ? 25.924 -4.639 -27.219 1.00 56.03 93 ALA A N 1
ATOM 740 C CA . ALA A 1 93 ? 24.502 -4.492 -27.548 1.00 56.03 93 ALA A CA 1
ATOM 741 C C . ALA A 1 93 ? 24.049 -5.315 -28.779 1.00 56.03 93 ALA A C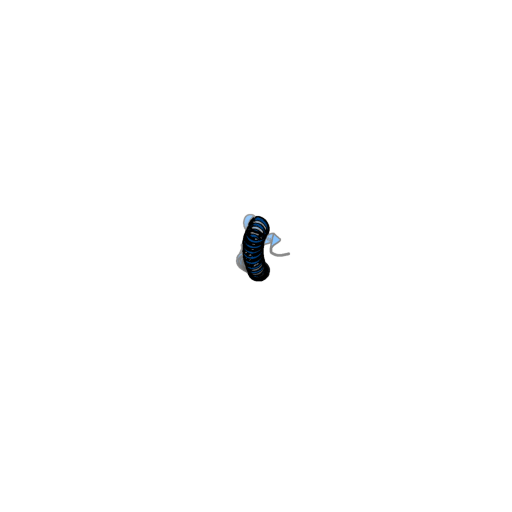 1
ATOM 743 O O . ALA A 1 93 ? 22.860 -5.324 -29.105 1.00 56.03 93 ALA A O 1
ATOM 744 N N . ALA A 1 94 ? 24.986 -5.985 -29.467 1.00 45.28 94 ALA A N 1
ATOM 745 C CA . ALA A 1 94 ? 24.764 -6.771 -30.686 1.00 45.28 94 ALA A CA 1
ATOM 746 C C . ALA A 1 94 ? 24.791 -8.305 -30.485 1.00 45.28 94 ALA A C 1
ATOM 748 O O . ALA A 1 94 ? 24.662 -9.040 -31.466 1.00 45.28 94 ALA A O 1
ATOM 749 N N . LYS A 1 95 ? 24.970 -8.795 -29.251 1.00 44.88 95 LYS A N 1
ATOM 750 C CA . LYS A 1 95 ? 24.765 -10.209 -28.879 1.00 44.88 95 LYS A CA 1
ATOM 751 C C . LYS A 1 95 ? 23.452 -10.371 -28.126 1.00 44.88 95 LYS A C 1
ATOM 753 O O . LYS A 1 95 ? 22.823 -11.432 -28.324 1.00 44.88 95 LYS A O 1
#